Protein AF-A0A4Z1HB10-F1 (afdb_monomer)

Radius of gyration: 15.89 Å; Cα contacts (8 Å, |Δi|>4): 192; chains: 1; bounding box: 37×33×39 Å

Solvent-accessible surface area (backbone atoms only — not comparable to full-atom values): 7692 Å² total; per-residue (Å²): 119,58,51,80,66,83,41,91,37,76,48,68,34,74,45,59,68,59,40,60,61,42,60,79,74,46,70,63,49,73,45,74,38,52,75,85,74,57,85,75,60,69,53,70,31,80,55,47,80,48,62,66,76,54,34,79,37,51,70,69,56,45,53,52,38,53,53,56,54,57,50,18,30,32,94,90,49,51,76,44,78,44,75,68,59,23,70,81,72,62,85,55,78,82,61,34,47,98,83,55,26,36,34,59,68,42,70,40,82,52,98,87,39,77,39,54,27,36,30,34,23,69,63,24,63,71,68,70,122

Organism: NCBI:txid278944

pLDDT: mean 92.94, std 3.99, range [73.25, 97.81]

InterPro domains:
  IPR029063 S-adenosyl-L-methionine-dependent methyltransferase superfamily [G3DSA:3.40.50.150] (1-108)
  IPR029063 S-adenosyl-L-methionine-dependent methyltransferase superfamily [SSF53335] (4-111)
  IPR041698 Methyltransferase domain 25 [PF13649] (6-76)

Foldseek 3Di:
DQQVVVDADEDEECDPVVQVVDVVPGDHHYDYDDLLPDDADFQQDLEEEAACRCFQPDPVSVLVSQVRVVRNHHPPHYYHHHADACVVFDPDCVQADPVQFKHFQDFGQDVNGTDTTIHTHPVNVVPSD

Structure (mmCIF, N/CA/C/O backbone):
data_AF-A0A4Z1HB10-F1
#
_entry.id   AF-A0A4Z1HB10-F1
#
loop_
_atom_site.group_PDB
_atom_site.id
_atom_site.type_symbol
_atom_site.label_atom_id
_atom_site.label_alt_id
_atom_site.label_comp_id
_atom_site.label_asym_id
_atom_site.label_entity_id
_atom_site.label_seq_id
_atom_site.pdbx_PDB_ins_code
_atom_site.Cartn_x
_atom_site.Cartn_y
_atom_site.Cartn_z
_atom_site.occupancy
_atom_site.B_iso_or_equiv
_atom_site.auth_seq_id
_atom_site.auth_comp_id
_atom_site.auth_asym_id
_atom_site.auth_atom_id
_atom_site.pdbx_PDB_model_num
ATOM 1 N N . MET A 1 1 ? -16.994 6.328 -0.873 1.00 73.25 1 MET A N 1
ATOM 2 C CA . MET A 1 1 ? -17.956 5.207 -0.906 1.00 73.25 1 MET A CA 1
ATOM 3 C C . MET A 1 1 ? -17.766 4.183 0.224 1.00 73.25 1 MET A C 1
ATOM 5 O O . MET A 1 1 ? -18.684 3.405 0.399 1.00 73.25 1 MET A O 1
ATOM 9 N N . LEU A 1 2 ? -16.688 4.201 1.036 1.00 89.00 2 LEU A N 1
ATOM 10 C CA . LEU A 1 2 ? -16.606 3.370 2.262 1.00 89.00 2 LEU A CA 1
ATOM 11 C C . LEU A 1 2 ? -17.292 4.028 3.472 1.00 89.00 2 LEU A C 1
ATOM 13 O O . LEU A 1 2 ? -18.195 3.445 4.049 1.00 89.00 2 LEU A O 1
ATOM 17 N N . SER A 1 3 ? -16.963 5.286 3.777 1.00 89.19 3 SER A N 1
ATOM 18 C CA . SER A 1 3 ? -17.584 6.041 4.885 1.00 89.19 3 SER A CA 1
ATOM 19 C C . SER A 1 3 ? -19.098 6.256 4.733 1.00 89.19 3 SER A C 1
ATOM 21 O O . SER A 1 3 ? -19.782 6.571 5.689 1.00 89.19 3 SER A O 1
ATOM 23 N N . GLN A 1 4 ? -19.623 6.138 3.510 1.00 90.81 4 GLN A N 1
ATOM 24 C CA . GLN A 1 4 ? -21.057 6.260 3.207 1.00 90.81 4 GLN A CA 1
ATOM 25 C C . GLN A 1 4 ? -21.803 4.926 3.343 1.00 90.81 4 GLN A C 1
ATOM 27 O O . GLN A 1 4 ? -23.015 4.894 3.167 1.00 90.81 4 GLN A O 1
ATOM 32 N N . ALA A 1 5 ? -21.075 3.835 3.576 1.00 90.75 5 ALA A N 1
ATOM 33 C CA . ALA A 1 5 ? -21.611 2.495 3.770 1.00 90.75 5 ALA A CA 1
ATOM 34 C C . ALA A 1 5 ? -21.612 2.105 5.261 1.00 90.75 5 ALA A C 1
ATOM 36 O O . ALA A 1 5 ? -21.507 0.924 5.574 1.00 90.75 5 ALA A O 1
ATOM 37 N N . ASP A 1 6 ? -21.675 3.097 6.157 1.00 88.00 6 ASP A N 1
ATOM 38 C CA . ASP A 1 6 ? -21.659 2.930 7.617 1.00 88.00 6 ASP A CA 1
ATOM 39 C C . ASP A 1 6 ? -20.426 2.172 8.152 1.00 88.00 6 ASP A C 1
ATOM 41 O O . ASP A 1 6 ? -20.493 1.469 9.159 1.00 88.00 6 ASP A O 1
ATOM 45 N N . LEU A 1 7 ? -19.283 2.311 7.468 1.00 91.12 7 LEU A N 1
ATOM 46 C CA . LEU A 1 7 ? -18.000 1.755 7.899 1.00 91.12 7 LEU A CA 1
ATOM 47 C C . LEU A 1 7 ? -17.149 2.817 8.597 1.00 91.12 7 LEU A C 1
ATOM 49 O O . LEU A 1 7 ? -16.964 3.918 8.070 1.00 91.12 7 LEU A O 1
ATOM 53 N N . ASP A 1 8 ? -16.536 2.436 9.717 1.00 93.88 8 ASP A N 1
ATOM 54 C CA . ASP A 1 8 ? -15.511 3.238 10.378 1.00 93.88 8 ASP A CA 1
ATOM 55 C C . ASP A 1 8 ? -14.226 3.245 9.540 1.00 93.88 8 ASP A C 1
ATOM 57 O O . ASP A 1 8 ? -13.505 2.250 9.435 1.00 93.88 8 ASP A O 1
ATOM 61 N N . VAL A 1 9 ? -13.932 4.388 8.918 1.00 95.12 9 VAL A N 1
ATOM 62 C CA . VAL A 1 9 ? -12.759 4.541 8.051 1.00 95.12 9 VAL A CA 1
ATOM 63 C C . VAL A 1 9 ? -11.570 5.051 8.854 1.00 95.12 9 VAL A C 1
ATOM 65 O O . VAL A 1 9 ? -11.615 6.133 9.438 1.00 95.12 9 VAL A O 1
ATOM 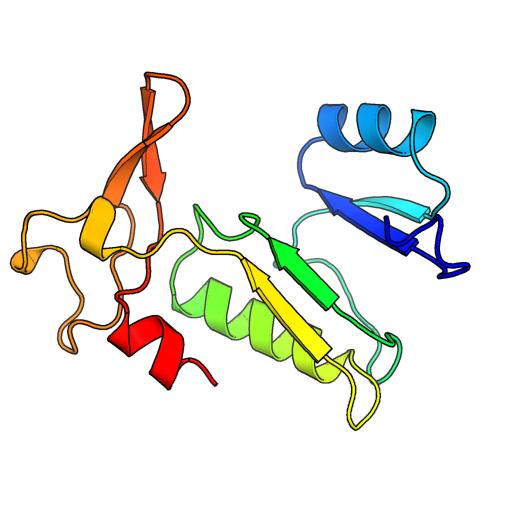68 N N . VAL A 1 10 ? -10.467 4.305 8.804 1.00 95.69 10 VAL A N 1
ATOM 69 C CA . VAL A 1 10 ? -9.135 4.777 9.195 1.00 95.69 10 VAL A CA 1
ATOM 70 C C . VAL A 1 10 ? -8.315 4.967 7.926 1.00 95.69 10 VAL A C 1
ATOM 72 O O . VAL A 1 10 ? -8.216 4.061 7.103 1.00 95.69 10 VAL A O 1
ATOM 75 N N . SER A 1 11 ? -7.742 6.153 7.750 1.00 95.25 11 SER A N 1
ATOM 76 C CA . SER A 1 11 ? -6.949 6.508 6.576 1.00 95.25 11 SER A CA 1
ATOM 77 C C . SER A 1 11 ? -5.685 7.238 6.995 1.00 95.25 11 SER A C 1
ATOM 79 O O . SER A 1 11 ? -5.698 8.068 7.902 1.00 95.25 11 SER A O 1
ATOM 81 N N . PHE A 1 12 ? -4.597 6.983 6.282 1.00 96.38 12 PHE A N 1
ATOM 82 C CA . PHE A 1 12 ? -3.359 7.725 6.445 1.00 96.38 12 PHE A CA 1
ATOM 83 C C . PHE A 1 12 ? -2.640 7.880 5.108 1.00 96.38 12 PHE A C 1
ATOM 85 O O . PHE A 1 12 ? -2.866 7.109 4.177 1.00 96.38 12 PHE A O 1
ATOM 92 N N . ASP A 1 13 ? -1.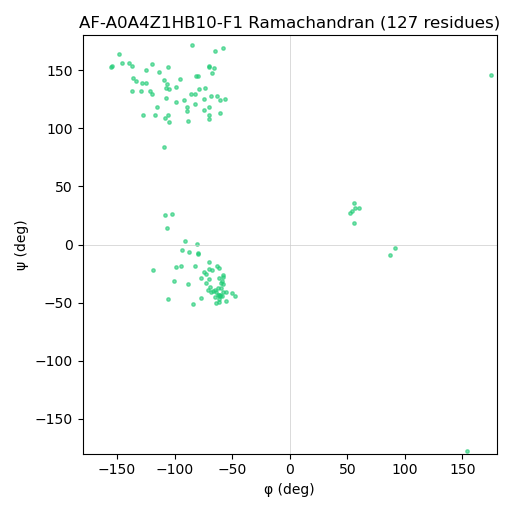798 8.901 5.016 1.00 96.38 13 ASP A N 1
ATOM 93 C CA . ASP A 1 13 ? -0.938 9.181 3.865 1.00 96.38 13 ASP A CA 1
ATOM 94 C C . ASP A 1 13 ? 0.278 9.980 4.349 1.00 96.38 13 ASP A C 1
ATOM 96 O O . ASP A 1 13 ? 0.190 10.716 5.336 1.00 96.38 13 ASP A O 1
ATOM 100 N N . ILE A 1 14 ? 1.407 9.887 3.651 1.00 95.56 14 ILE A N 1
ATOM 101 C CA . ILE A 1 14 ? 2.600 10.692 3.951 1.00 95.56 14 ILE A CA 1
ATOM 102 C C . ILE A 1 14 ? 2.378 12.190 3.669 1.00 95.56 14 ILE A C 1
ATOM 104 O O . ILE A 1 14 ? 3.064 13.054 4.217 1.00 95.56 14 ILE A O 1
ATOM 108 N N . SER A 1 15 ? 1.405 12.527 2.822 1.00 95.38 15 SER A N 1
ATOM 109 C CA . SER A 1 15 ? 1.076 13.888 2.422 1.00 95.38 15 SER A CA 1
ATOM 110 C C . SER A 1 15 ? 0.076 14.533 3.376 1.00 95.38 15 SER A C 1
ATOM 112 O O . SER A 1 15 ? -1.138 14.319 3.301 1.00 95.38 15 SER A O 1
ATOM 114 N N . LEU A 1 16 ? 0.577 15.456 4.204 1.00 96.38 16 LEU A N 1
ATOM 115 C CA . LEU A 1 16 ? -0.254 16.311 5.059 1.00 96.38 16 LEU A CA 1
ATOM 116 C C . LEU A 1 16 ? -1.382 16.996 4.277 1.00 96.38 16 LEU A C 1
ATOM 118 O O . LEU A 1 16 ? -2.521 17.051 4.739 1.00 96.38 16 LEU A O 1
ATOM 122 N N . LYS A 1 17 ? -1.081 17.493 3.073 1.00 97.19 17 LYS A N 1
ATOM 123 C CA . LYS A 1 17 ? -2.072 18.169 2.232 1.00 97.19 17 LYS A CA 1
ATOM 124 C C . LYS A 1 17 ? -3.194 17.218 1.816 1.00 97.19 17 LYS A C 1
ATOM 126 O O . LYS A 1 17 ? -4.352 17.627 1.822 1.00 97.19 17 LYS A O 1
ATOM 131 N N . MET A 1 18 ? -2.876 15.969 1.471 1.00 95.88 18 MET A N 1
ATOM 132 C CA . MET A 1 18 ? -3.895 14.977 1.109 1.00 95.88 18 MET A CA 1
ATOM 133 C C . MET A 1 18 ? -4.772 14.614 2.306 1.00 95.88 18 MET A C 1
ATOM 135 O O . MET A 1 18 ? -5.990 14.559 2.157 1.00 95.88 18 MET A O 1
ATOM 139 N N . MET A 1 19 ? -4.191 14.472 3.498 1.00 96.38 19 MET A N 1
ATOM 140 C CA . MET A 1 19 ? -4.956 14.191 4.718 1.00 96.38 19 MET A CA 1
ATOM 141 C C . MET A 1 19 ? -5.890 15.334 5.108 1.00 96.38 19 MET A C 1
ATOM 143 O O . MET A 1 19 ? -7.073 15.098 5.346 1.00 96.38 19 MET A O 1
ATOM 147 N N . GLN A 1 20 ? -5.416 16.582 5.063 1.00 96.62 20 GLN A N 1
ATOM 148 C CA . GLN A 1 20 ? -6.268 17.757 5.289 1.00 96.62 20 GLN A CA 1
ATOM 149 C C . GLN A 1 20 ? -7.437 17.814 4.295 1.00 96.62 20 GLN A C 1
ATOM 151 O O . GLN A 1 20 ? -8.570 18.122 4.658 1.00 96.62 20 GLN A O 1
ATOM 156 N N . LEU A 1 21 ? -7.171 17.488 3.029 1.00 96.94 21 LEU A N 1
ATOM 157 C CA . LEU A 1 21 ? -8.178 17.444 1.973 1.00 96.94 21 LEU A CA 1
ATOM 158 C C . LEU A 1 21 ? -9.171 16.282 2.115 1.00 96.94 21 LEU A C 1
ATOM 160 O O . LEU A 1 21 ? -10.303 16.413 1.644 1.00 96.94 21 LEU A O 1
ATOM 164 N N . ALA A 1 22 ? -8.762 15.156 2.696 1.00 95.25 22 ALA A N 1
ATOM 165 C CA . ALA A 1 22 ? -9.625 14.005 2.940 1.00 95.25 22 ALA A CA 1
ATOM 166 C C . ALA A 1 22 ? -10.545 14.250 4.144 1.00 95.25 22 ALA A C 1
ATOM 168 O O . ALA A 1 22 ? -11.756 14.073 4.030 1.00 95.25 22 ALA A O 1
ATOM 169 N N . GLN A 1 23 ? -9.988 14.767 5.242 1.00 95.38 23 GLN A N 1
ATOM 170 C CA . GLN A 1 23 ? -10.702 15.001 6.498 1.00 95.38 23 GLN A CA 1
ATOM 171 C C . GLN A 1 23 ? -11.895 15.958 6.349 1.00 95.38 23 GLN A C 1
ATOM 173 O O . GLN A 1 23 ? -12.908 15.793 7.018 1.00 95.38 23 GLN A O 1
ATOM 178 N N . ILE A 1 24 ? -11.813 16.949 5.453 1.00 96.44 24 ILE A N 1
ATOM 179 C CA . ILE A 1 24 ? -12.934 17.875 5.203 1.00 96.44 24 ILE A CA 1
ATOM 180 C C . ILE A 1 24 ? -14.029 17.291 4.289 1.00 96.44 24 ILE A C 1
ATOM 182 O O . ILE A 1 24 ? -15.044 17.949 4.074 1.00 96.44 24 ILE A O 1
ATOM 186 N N . ARG A 1 25 ? -13.817 16.112 3.684 1.00 94.19 25 ARG A N 1
ATOM 187 C CA . ARG A 1 25 ? -14.722 15.518 2.675 1.00 94.19 25 ARG A CA 1
ATOM 188 C C . ARG A 1 25 ? -15.321 14.180 3.083 1.00 94.19 25 ARG A C 1
ATOM 190 O O . ARG A 1 25 ? -16.308 13.763 2.480 1.00 94.19 25 ARG A O 1
ATOM 197 N N . VAL A 1 26 ? -14.687 13.481 4.014 1.00 93.75 26 VAL A N 1
ATOM 198 C CA . VAL A 1 26 ? -14.981 12.088 4.344 1.00 93.75 26 VAL A CA 1
ATOM 199 C C . VAL A 1 26 ? -14.977 11.952 5.860 1.00 93.75 26 VAL A C 1
ATOM 201 O O . VAL A 1 26 ? -14.053 12.422 6.517 1.00 93.75 26 VAL A O 1
ATOM 204 N N . GLU A 1 27 ? -16.004 11.311 6.410 1.00 93.12 27 GLU A N 1
ATOM 205 C CA . GLU A 1 27 ? -16.041 10.951 7.828 1.00 93.12 27 GLU A CA 1
ATOM 206 C C . GLU A 1 27 ? -15.088 9.781 8.100 1.00 93.12 27 GLU A C 1
ATOM 208 O O . GLU A 1 27 ? -15.033 8.821 7.328 1.00 93.12 27 GLU A O 1
ATOM 213 N N . GLY A 1 28 ? -14.308 9.884 9.177 1.00 94.19 28 GLY A N 1
ATOM 214 C CA . GLY A 1 28 ? -13.311 8.886 9.553 1.00 94.19 28 GLY A CA 1
ATOM 215 C C . GLY A 1 28 ? -12.165 9.464 10.382 1.00 94.19 28 GLY A C 1
ATOM 216 O O . GLY A 1 28 ? -12.136 10.651 10.716 1.00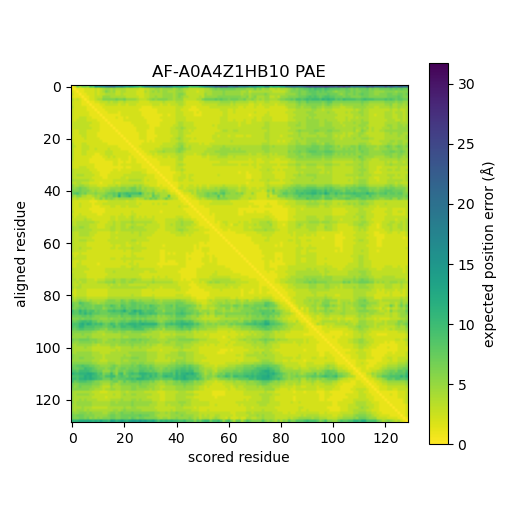 94.19 28 GLY A O 1
ATOM 217 N N . SER A 1 29 ? -11.202 8.604 10.700 1.00 95.50 29 SER A N 1
ATOM 218 C CA . SER A 1 29 ? -9.958 8.956 11.382 1.00 95.50 29 SER A CA 1
ATOM 219 C C . SER A 1 29 ? -8.826 9.102 10.370 1.00 95.50 29 SER A C 1
ATOM 221 O O . SER A 1 29 ? -8.528 8.162 9.635 1.00 95.50 29 SER A O 1
ATOM 223 N N . PHE A 1 30 ? -8.187 10.273 10.350 1.00 96.75 30 PHE A N 1
ATOM 224 C CA . PHE A 1 30 ? -7.139 10.620 9.389 1.00 96.75 30 PHE A CA 1
ATOM 225 C C . PHE A 1 30 ? -5.842 10.975 10.109 1.00 96.75 30 PHE A C 1
ATOM 227 O O . PHE A 1 30 ? -5.853 11.786 11.038 1.00 96.75 30 PHE A O 1
ATOM 234 N N . SER A 1 31 ? -4.721 10.412 9.666 1.00 96.94 31 SER A N 1
ATOM 235 C CA . SER A 1 31 ? -3.397 10.741 10.199 1.00 96.94 31 SER A CA 1
ATOM 236 C C . SER A 1 31 ? -2.343 10.834 9.100 1.00 96.94 31 SER A C 1
ATOM 238 O O . SER A 1 31 ? -2.485 10.273 8.019 1.00 96.94 31 SER A O 1
ATOM 240 N N . VAL A 1 32 ? -1.267 11.573 9.367 1.00 97.81 32 VAL A N 1
ATOM 241 C CA . VAL A 1 32 ? -0.093 11.571 8.490 1.00 97.81 32 VAL A CA 1
ATOM 242 C C . VAL A 1 32 ? 0.835 10.462 8.957 1.00 97.81 32 VAL A C 1
ATOM 244 O O . VAL A 1 32 ? 1.286 10.500 10.102 1.00 97.81 32 VAL A O 1
ATOM 247 N N . ALA A 1 33 ? 1.099 9.481 8.099 1.00 96.75 33 ALA A N 1
ATOM 248 C CA . ALA A 1 33 ? 1.971 8.360 8.432 1.00 96.75 33 ALA A CA 1
ATOM 249 C C . ALA A 1 33 ? 2.588 7.719 7.187 1.00 96.75 33 ALA A C 1
ATOM 251 O O . ALA A 1 33 ? 2.000 7.737 6.106 1.00 96.75 33 ALA A O 1
ATOM 252 N N . ASP A 1 34 ? 3.761 7.118 7.376 1.00 94.69 34 ASP A N 1
ATOM 253 C CA . ASP A 1 34 ? 4.379 6.227 6.399 1.00 94.69 34 ASP A CA 1
ATOM 254 C C . ASP A 1 34 ? 3.777 4.825 6.535 1.00 94.69 34 ASP A C 1
ATOM 256 O O . ASP A 1 34 ? 3.719 4.261 7.627 1.00 94.69 34 ASP A O 1
ATOM 260 N N . MET A 1 35 ? 3.336 4.252 5.419 1.00 94.81 35 MET A N 1
ATOM 261 C CA . MET A 1 35 ? 2.767 2.910 5.370 1.00 94.81 35 MET A CA 1
ATOM 262 C C . MET A 1 35 ? 3.761 1.824 5.803 1.00 94.81 35 MET A C 1
ATOM 264 O O . MET A 1 35 ? 3.338 0.794 6.319 1.00 94.81 35 MET A O 1
ATOM 268 N N . ALA A 1 36 ? 5.068 2.016 5.626 1.00 93.62 36 ALA A N 1
ATOM 269 C CA . ALA A 1 36 ? 6.080 1.079 6.107 1.00 93.62 36 ALA A CA 1
ATOM 270 C C . ALA A 1 36 ? 6.151 1.068 7.644 1.00 93.62 36 ALA A C 1
ATOM 272 O O . ALA A 1 36 ? 6.164 -0.007 8.247 1.00 93.62 36 ALA A O 1
ATOM 273 N N . GLU A 1 37 ? 6.053 2.242 8.269 1.00 94.12 37 GLU A N 1
ATOM 274 C CA . GLU A 1 37 ? 6.248 2.445 9.713 1.00 94.12 37 GLU A CA 1
ATOM 275 C C . GLU A 1 37 ? 4.947 2.412 10.529 1.00 94.12 37 GLU A C 1
ATOM 277 O O . GLU A 1 37 ? 4.981 2.228 11.741 1.00 94.12 37 GLU A O 1
ATOM 282 N N . TYR A 1 38 ? 3.784 2.583 9.893 1.00 94.56 38 TYR A N 1
ATOM 283 C CA . TYR A 1 38 ? 2.502 2.617 10.597 1.00 94.56 38 TYR A CA 1
ATOM 284 C C . TYR A 1 38 ? 2.236 1.298 11.332 1.00 94.56 38 TYR A C 1
ATOM 286 O O . TYR A 1 38 ? 2.239 0.218 10.723 1.00 94.56 38 TYR A O 1
ATOM 294 N N . GLU A 1 39 ? 1.989 1.398 12.634 1.00 93.19 39 GLU A N 1
ATOM 295 C CA . GLU A 1 39 ? 1.693 0.259 13.493 1.00 93.19 39 GLU A CA 1
ATOM 296 C C . GLU A 1 39 ? 0.239 -0.184 13.319 1.00 93.19 39 GLU A C 1
ATOM 298 O O . GLU A 1 39 ? -0.690 0.625 13.308 1.00 93.19 39 GLU A O 1
ATOM 303 N N . VAL A 1 40 ? 0.044 -1.494 13.187 1.00 92.56 40 VAL A N 1
ATOM 304 C CA . VAL A 1 40 ? -1.277 -2.116 13.094 1.00 92.56 40 VAL A CA 1
ATOM 305 C C . VAL A 1 40 ? -1.422 -3.178 14.169 1.00 92.56 40 VAL A C 1
ATOM 307 O O . VAL A 1 40 ? -0.496 -3.944 14.432 1.00 92.56 40 VAL A O 1
ATOM 310 N N . GLU A 1 41 ? -2.600 -3.220 14.775 1.00 90.44 41 GLU A N 1
ATOM 311 C CA . GLU A 1 41 ? -3.017 -4.327 15.630 1.00 90.44 41 GLU A CA 1
ATOM 312 C C . GLU A 1 41 ? -3.530 -5.474 14.742 1.00 90.44 41 GLU A C 1
ATOM 314 O O . GLU A 1 41 ? -4.125 -5.228 13.688 1.00 90.44 41 GLU A O 1
ATOM 319 N N . GLU A 1 42 ? -3.285 -6.720 15.150 1.00 89.62 42 GLU A N 1
ATOM 320 C CA . GLU A 1 42 ? -3.782 -7.908 14.443 1.00 89.62 42 GLU A CA 1
ATOM 321 C C . GLU A 1 42 ? -5.316 -8.011 14.542 1.00 89.62 42 GLU A C 1
ATOM 323 O O . GLU A 1 42 ? -5.907 -7.587 15.534 1.00 89.62 42 GLU A O 1
ATOM 328 N N . GLU A 1 43 ? -5.959 -8.558 13.503 1.00 91.00 43 GLU A N 1
ATOM 329 C CA . GLU A 1 43 ? -7.414 -8.820 13.450 1.00 91.00 43 GLU A CA 1
ATOM 330 C C . GLU A 1 43 ? -8.332 -7.606 13.733 1.00 91.00 43 GLU A C 1
ATOM 332 O O . GLU A 1 43 ? -9.464 -7.739 14.208 1.00 91.00 43 GLU A O 1
ATOM 337 N N . LYS A 1 44 ? -7.870 -6.394 13.417 1.00 93.31 44 LYS A N 1
ATOM 338 C CA . LYS A 1 44 ? -8.589 -5.141 13.687 1.00 93.31 44 LYS A CA 1
ATOM 339 C C . LYS A 1 44 ? -9.552 -4.719 12.581 1.00 93.31 44 LYS A C 1
ATOM 341 O O . LYS A 1 44 ? -10.576 -4.103 12.869 1.00 93.31 44 LYS A O 1
ATOM 346 N N . PHE A 1 45 ? -9.221 -4.990 11.322 1.00 96.50 45 PHE A N 1
ATOM 347 C CA . PHE A 1 45 ? -9.913 -4.402 10.176 1.00 96.50 45 PHE A CA 1
ATOM 348 C C . PHE A 1 45 ? -10.814 -5.406 9.451 1.00 96.50 45 PHE A C 1
ATOM 350 O O . PHE A 1 45 ? -10.407 -6.530 9.169 1.00 96.50 45 PHE A O 1
ATOM 357 N N . ALA A 1 46 ? -12.007 -4.945 9.065 1.00 95.50 46 ALA A N 1
ATOM 358 C CA . ALA A 1 46 ? -12.915 -5.654 8.156 1.00 95.50 46 ALA A CA 1
ATOM 359 C C . ALA A 1 46 ? -12.531 -5.491 6.668 1.00 95.50 46 ALA A C 1
ATOM 361 O O . ALA A 1 46 ? -13.207 -5.960 5.762 1.00 95.50 46 ALA A O 1
ATOM 362 N N . GLY A 1 47 ? -11.455 -4.760 6.381 1.00 96.19 47 GLY A N 1
ATOM 363 C CA . GLY A 1 47 ? -10.961 -4.571 5.027 1.00 96.19 47 GLY A CA 1
ATOM 364 C C . GLY A 1 47 ? -9.795 -3.597 4.979 1.00 96.19 47 GLY A C 1
ATOM 365 O O . GLY A 1 47 ? -9.754 -2.630 5.740 1.00 96.19 47 GLY A O 1
ATOM 366 N N . VAL A 1 48 ? -8.851 -3.830 4.067 1.00 96.81 48 VAL A N 1
ATOM 367 C CA . VAL A 1 48 ? -7.717 -2.927 3.833 1.00 96.81 48 VAL A CA 1
ATOM 368 C C . VAL A 1 48 ? -7.600 -2.606 2.350 1.00 96.81 48 VAL A C 1
ATOM 370 O O . VAL A 1 48 ? -7.602 -3.493 1.502 1.00 96.81 48 VAL A O 1
ATOM 373 N N . PHE A 1 49 ? -7.453 -1.319 2.038 1.00 96.25 49 PHE A N 1
ATOM 374 C CA . PHE A 1 49 ? -7.312 -0.814 0.677 1.00 96.25 49 PHE A CA 1
ATOM 375 C C . PHE A 1 49 ? -5.947 -0.140 0.513 1.00 96.25 49 PHE A C 1
ATOM 377 O O . PHE A 1 49 ? -5.707 0.934 1.056 1.00 96.25 49 PHE A O 1
ATOM 384 N N . MET A 1 50 ? -5.067 -0.756 -0.273 1.00 95.50 50 MET A N 1
ATOM 385 C CA . MET A 1 50 ? -3.753 -0.234 -0.659 1.00 95.50 50 MET A CA 1
ATOM 386 C C . MET A 1 50 ? -3.797 0.140 -2.143 1.00 95.50 50 MET A C 1
ATOM 388 O O . MET A 1 50 ? -3.475 -0.665 -3.017 1.00 95.50 50 MET A O 1
ATOM 392 N N . ILE A 1 51 ? -4.278 1.346 -2.453 1.00 94.19 51 ILE A N 1
ATOM 393 C CA . ILE A 1 51 ? -4.531 1.782 -3.835 1.00 94.19 51 ILE A CA 1
ATOM 394 C C . ILE A 1 51 ? -3.488 2.817 -4.246 1.00 94.19 51 ILE A C 1
ATOM 396 O O . ILE A 1 51 ? -3.535 3.950 -3.779 1.00 94.19 51 ILE A O 1
ATOM 400 N N . PHE A 1 52 ? -2.563 2.437 -5.131 1.00 91.12 52 PHE A N 1
ATOM 401 C CA . PHE A 1 52 ? -1.477 3.304 -5.614 1.00 91.12 52 PHE A CA 1
ATOM 402 C C . PHE A 1 52 ? -0.582 3.917 -4.513 1.00 91.12 52 PHE A C 1
ATOM 404 O O . PHE A 1 52 ? 0.146 4.871 -4.776 1.00 91.12 52 PHE A O 1
ATOM 411 N N . THR A 1 53 ? -0.588 3.369 -3.296 1.00 92.00 53 THR A N 1
ATOM 412 C CA . THR A 1 53 ? 0.206 3.875 -2.159 1.00 92.00 53 THR A CA 1
ATOM 413 C C . THR A 1 53 ? 1.653 3.387 -2.175 1.00 92.00 53 THR A C 1
ATOM 415 O O . THR A 1 53 ? 2.524 3.968 -1.540 1.00 92.00 53 THR A O 1
ATOM 418 N N . HIS A 1 54 ? 1.927 2.325 -2.924 1.00 92.25 54 HIS A N 1
ATOM 419 C CA . HIS A 1 54 ? 3.203 1.613 -2.956 1.00 92.25 54 HIS A CA 1
ATOM 420 C C . HIS A 1 54 ? 4.015 1.862 -4.227 1.00 92.25 54 HIS A C 1
ATOM 422 O O . HIS A 1 54 ? 4.957 1.128 -4.515 1.00 92.25 54 HIS A O 1
ATOM 428 N N . LEU A 1 55 ? 3.642 2.881 -5.007 1.00 91.25 55 LEU A N 1
ATOM 429 C CA . LEU A 1 55 ? 4.242 3.147 -6.314 1.00 91.25 55 LEU A CA 1
ATOM 430 C C . LEU A 1 55 ? 5.755 3.351 -6.243 1.00 91.25 55 LEU A C 1
ATOM 432 O O . LEU A 1 55 ? 6.428 2.943 -7.167 1.00 91.25 55 LEU A O 1
ATOM 436 N N . GLN A 1 56 ? 6.306 3.943 -5.186 1.00 92.25 56 GLN A N 1
ATOM 437 C CA . GLN A 1 56 ? 7.743 4.256 -5.100 1.00 92.25 56 GLN A CA 1
ATOM 438 C C . GLN A 1 56 ? 8.491 3.360 -4.099 1.00 92.25 56 GLN A C 1
ATOM 440 O O . GLN A 1 56 ? 9.496 3.766 -3.521 1.00 92.25 56 GLN A O 1
ATOM 445 N N . MET A 1 57 ? 7.973 2.158 -3.846 1.00 94.88 57 MET A N 1
ATOM 446 C CA . MET A 1 57 ? 8.556 1.188 -2.917 1.00 94.88 57 MET A CA 1
ATOM 447 C C . MET A 1 57 ? 9.235 0.047 -3.677 1.00 94.88 57 MET A C 1
ATOM 449 O O . MET A 1 57 ? 8.807 -0.308 -4.769 1.00 94.88 57 MET A O 1
ATOM 453 N N . SER A 1 58 ? 10.241 -0.590 -3.078 1.00 95.50 58 SER A N 1
ATOM 454 C CA . SER A 1 58 ? 10.768 -1.857 -3.600 1.00 95.50 58 SER A CA 1
ATOM 455 C C . SER A 1 58 ? 9.761 -2.992 -3.406 1.00 95.50 58 SER A C 1
ATOM 457 O O . SER A 1 58 ? 8.985 -2.978 -2.451 1.00 95.50 58 SER A O 1
ATOM 459 N N . TYR A 1 59 ? 9.816 -4.026 -4.243 1.00 95.19 59 TYR A N 1
ATOM 460 C CA . TYR A 1 59 ? 9.050 -5.264 -4.123 1.00 95.19 59 TYR A CA 1
ATOM 461 C C . TYR A 1 59 ? 9.117 -5.836 -2.707 1.00 95.19 59 TYR A C 1
ATOM 463 O O . TYR A 1 59 ? 8.091 -6.203 -2.142 1.00 95.19 59 TYR A O 1
ATOM 471 N N . ALA A 1 60 ? 10.307 -5.859 -2.099 1.00 95.56 60 ALA A N 1
ATOM 472 C CA . ALA A 1 60 ? 10.481 -6.340 -0.731 1.00 95.56 60 ALA A CA 1
ATOM 473 C C . ALA A 1 60 ? 9.663 -5.515 0.277 1.00 95.56 60 ALA A C 1
ATOM 475 O O . ALA A 1 60 ? 9.004 -6.081 1.150 1.00 95.56 60 ALA A O 1
ATOM 476 N N . ALA A 1 61 ? 9.665 -4.188 0.136 1.00 96.06 61 ALA A N 1
ATOM 477 C CA . ALA A 1 61 ? 8.892 -3.299 0.992 1.00 96.06 61 ALA A CA 1
ATOM 478 C C . ALA A 1 61 ? 7.380 -3.408 0.719 1.00 96.06 61 ALA A C 1
ATOM 480 O O . ALA A 1 61 ? 6.599 -3.431 1.669 1.00 96.06 61 ALA A O 1
ATOM 481 N N . VAL A 1 62 ? 6.957 -3.544 -0.546 1.00 95.50 62 VAL A N 1
ATOM 482 C CA . VAL A 1 62 ? 5.549 -3.790 -0.906 1.00 95.50 62 VAL A CA 1
ATOM 483 C C . VAL A 1 62 ? 5.066 -5.103 -0.303 1.00 95.50 62 VAL A C 1
ATOM 485 O O . VAL A 1 62 ? 4.035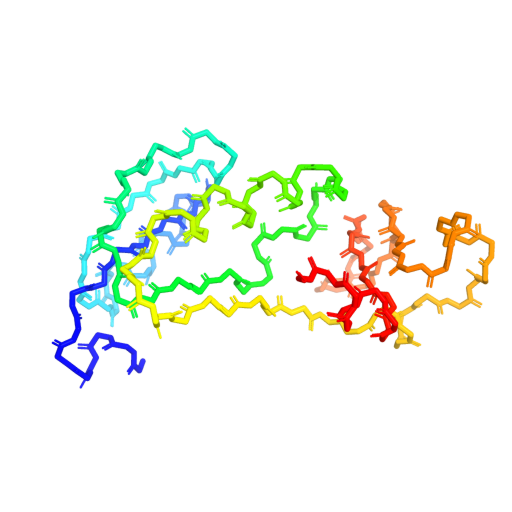 -5.126 0.361 1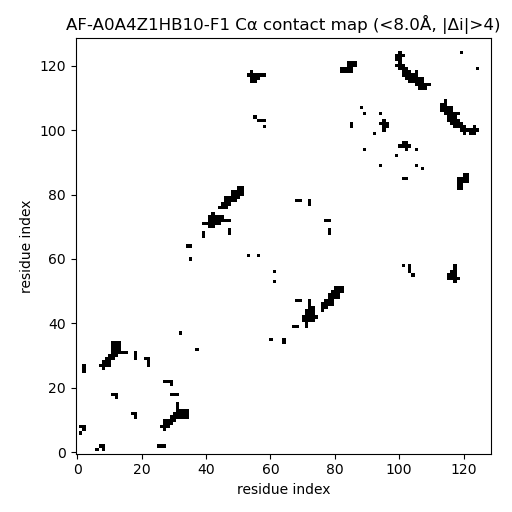.00 95.50 62 VAL A O 1
ATOM 488 N N . HIS A 1 63 ? 5.820 -6.185 -0.481 1.00 95.12 63 HIS A N 1
ATOM 489 C CA . HIS A 1 63 ? 5.484 -7.502 0.048 1.00 95.12 63 HIS A CA 1
ATOM 490 C C . HIS A 1 63 ? 5.399 -7.487 1.581 1.00 95.12 63 HIS A C 1
ATOM 492 O O . HIS A 1 63 ? 4.443 -8.003 2.158 1.00 95.12 63 HIS A O 1
ATOM 498 N N . ALA A 1 64 ? 6.358 -6.844 2.258 1.00 96.25 64 ALA A N 1
ATOM 499 C CA . ALA A 1 64 ? 6.324 -6.683 3.710 1.00 96.25 64 ALA A CA 1
ATOM 500 C C . ALA A 1 64 ? 5.107 -5.867 4.178 1.00 96.25 64 ALA A C 1
ATOM 502 O O . ALA A 1 64 ? 4.444 -6.259 5.139 1.00 96.25 64 ALA A O 1
ATOM 503 N N . ALA A 1 65 ? 4.782 -4.767 3.490 1.00 96.19 65 ALA A N 1
ATOM 504 C CA . ALA A 1 65 ? 3.616 -3.949 3.804 1.00 96.19 65 ALA A CA 1
ATOM 505 C C . ALA A 1 65 ? 2.314 -4.734 3.602 1.00 96.19 65 ALA A C 1
ATOM 507 O O . ALA A 1 65 ? 1.502 -4.801 4.520 1.00 96.19 65 ALA A O 1
ATOM 508 N N . VAL A 1 66 ? 2.131 -5.388 2.452 1.00 95.56 66 VAL A N 1
ATOM 509 C CA . VAL A 1 66 ? 0.926 -6.185 2.176 1.00 95.56 66 VAL A CA 1
ATOM 510 C C . VAL A 1 66 ? 0.752 -7.286 3.219 1.00 95.56 66 VAL A C 1
ATOM 512 O O . VAL A 1 66 ? -0.336 -7.419 3.769 1.00 95.56 66 VAL A O 1
ATOM 515 N N . TYR A 1 67 ? 1.817 -8.008 3.577 1.00 95.19 67 TYR A N 1
ATOM 516 C CA . TYR A 1 67 ? 1.751 -9.012 4.641 1.00 95.19 67 TYR A CA 1
ATOM 517 C C . TYR A 1 67 ? 1.385 -8.400 6.001 1.00 95.19 67 TYR A C 1
ATOM 519 O O . TYR A 1 67 ? 0.535 -8.932 6.717 1.00 95.19 67 TYR A O 1
ATOM 527 N N . LYS A 1 68 ? 1.985 -7.255 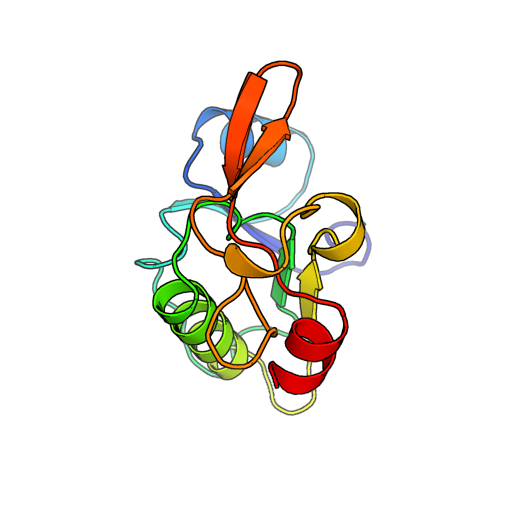6.355 1.00 96.06 68 LYS A N 1
ATOM 528 C CA . LYS A 1 68 ? 1.671 -6.525 7.590 1.00 96.06 68 LYS A CA 1
ATOM 529 C C . LYS A 1 68 ? 0.179 -6.200 7.681 1.00 96.06 68 LYS A C 1
ATOM 531 O O . LYS A 1 68 ? -0.433 -6.489 8.705 1.00 96.06 68 LYS A O 1
ATOM 536 N N . TYR A 1 69 ? -0.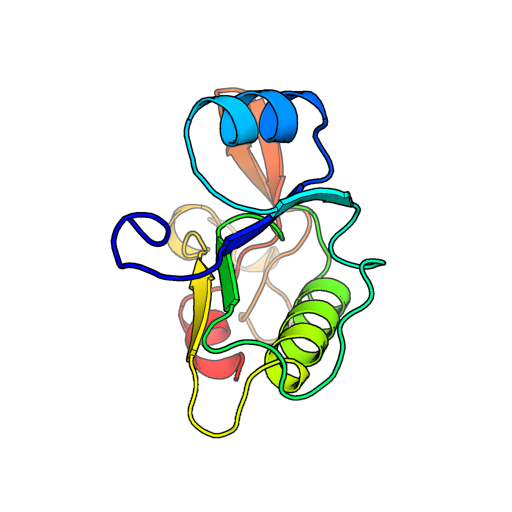407 -5.648 6.621 1.00 96.56 69 TYR A N 1
ATOM 537 C CA . TYR A 1 69 ? -1.822 -5.281 6.616 1.00 96.56 69 TYR A CA 1
ATOM 538 C C . TYR A 1 69 ? -2.766 -6.472 6.440 1.00 96.56 69 TYR A C 1
ATOM 540 O O . TYR A 1 69 ? -3.865 -6.439 6.982 1.00 96.56 69 TYR A O 1
ATOM 548 N N . ALA A 1 70 ? -2.341 -7.542 5.766 1.00 95.19 70 ALA A N 1
ATOM 549 C CA . ALA A 1 70 ? -3.107 -8.782 5.700 1.00 95.19 70 ALA A CA 1
ATOM 550 C C . ALA A 1 70 ? -3.284 -9.414 7.091 1.00 95.19 70 ALA A C 1
ATOM 552 O O . ALA A 1 70 ? -4.363 -9.902 7.400 1.00 95.19 70 ALA A O 1
ATOM 553 N N . ARG A 1 71 ? -2.273 -9.345 7.972 1.00 94.94 71 ARG A N 1
ATOM 554 C CA . ARG A 1 71 ? -2.406 -9.800 9.374 1.00 94.94 71 ARG A CA 1
ATOM 555 C C . ARG A 1 71 ? -3.295 -8.909 10.240 1.00 94.94 71 ARG A C 1
ATOM 557 O O . ARG A 1 71 ? -3.780 -9.341 11.279 1.00 94.94 71 ARG A O 1
ATOM 564 N N . ALA A 1 72 ? -3.494 -7.661 9.830 1.00 96.31 72 ALA A N 1
ATOM 565 C CA . ALA A 1 72 ? -4.394 -6.746 10.517 1.00 96.31 72 ALA A CA 1
ATOM 566 C C . ALA A 1 72 ? -5.870 -6.988 10.155 1.00 96.31 72 ALA A C 1
ATOM 568 O O . ALA A 1 72 ? -6.746 -6.371 10.758 1.00 96.31 72 ALA A O 1
ATOM 569 N N . LEU A 1 73 ? -6.155 -7.858 9.179 1.00 97.31 73 LEU A N 1
ATOM 570 C CA . LEU A 1 73 ? -7.514 -8.233 8.806 1.00 97.31 73 LEU A CA 1
ATOM 571 C C . LEU A 1 73 ? -8.095 -9.273 9.758 1.00 97.31 73 LEU A C 1
ATOM 573 O O . LEU A 1 73 ? -7.397 -10.177 10.213 1.00 97.31 73 LEU A O 1
ATOM 577 N N . GLN A 1 74 ? -9.399 -9.175 9.999 1.00 96.38 74 GLN A N 1
ATOM 578 C CA . GLN A 1 74 ? -10.153 -10.269 10.602 1.00 96.38 74 GLN A CA 1
ATOM 579 C C . GLN A 1 74 ? -10.188 -11.483 9.651 1.00 96.38 74 GLN A C 1
ATOM 581 O O . GLN A 1 74 ? -10.126 -11.320 8.426 1.00 96.38 74 GLN A O 1
ATOM 586 N N . PRO A 1 75 ? -10.295 -12.717 10.176 1.00 95.31 75 PRO A N 1
ATOM 587 C CA . PRO A 1 75 ? -10.351 -13.911 9.340 1.00 95.31 75 PRO A CA 1
ATOM 588 C C . PRO A 1 75 ? -11.488 -13.865 8.308 1.00 95.31 75 PRO A C 1
ATOM 590 O O . PRO A 1 75 ? -12.655 -13.734 8.664 1.00 95.31 75 PRO A O 1
ATOM 593 N N . GLY A 1 76 ? -11.145 -14.047 7.029 1.00 94.56 76 GLY A N 1
ATOM 594 C CA . GLY A 1 76 ? -12.107 -14.060 5.918 1.00 94.56 76 GLY A CA 1
ATOM 595 C C . GLY A 1 76 ? -12.358 -12.701 5.258 1.00 94.56 76 GLY A C 1
ATOM 596 O O . GLY A 1 76 ? -13.068 -12.653 4.256 1.00 94.56 76 GLY A O 1
ATOM 597 N N . GLU A 1 77 ? -11.752 -11.630 5.771 1.00 96.06 77 GLU A N 1
ATOM 598 C CA . GLU A 1 77 ? -11.897 -10.282 5.223 1.00 96.06 77 GLU A CA 1
ATOM 599 C C . GLU A 1 77 ? -10.932 -9.995 4.065 1.00 96.06 77 GLU A C 1
ATOM 601 O O . GLU A 1 77 ? -10.053 -10.791 3.723 1.00 96.06 77 GLU A O 1
ATOM 606 N N . ILE A 1 78 ? -11.125 -8.845 3.416 1.00 94.81 78 ILE A N 1
ATOM 607 C CA . ILE A 1 78 ? -10.541 -8.561 2.101 1.00 94.81 78 ILE A CA 1
ATOM 608 C C . ILE A 1 78 ? -9.396 -7.548 2.188 1.00 94.81 78 ILE A C 1
ATOM 610 O O . ILE A 1 78 ? -9.525 -6.470 2.772 1.00 94.81 78 ILE A O 1
ATOM 614 N N . ILE A 1 79 ? -8.301 -7.850 1.486 1.00 95.12 79 ILE A N 1
ATOM 615 C CA . ILE A 1 79 ? -7.284 -6.869 1.105 1.00 95.12 79 ILE A CA 1
ATOM 616 C C . ILE A 1 79 ? -7.415 -6.530 -0.380 1.00 95.12 79 ILE A C 1
ATOM 618 O O . ILE A 1 79 ? -7.548 -7.409 -1.230 1.00 95.12 79 ILE A O 1
ATOM 622 N N . VAL A 1 80 ? -7.369 -5.240 -0.701 1.00 95.12 80 VAL A N 1
ATOM 623 C CA . VAL A 1 80 ? -7.402 -4.740 -2.076 1.00 95.12 80 VAL A CA 1
ATOM 624 C C . VAL A 1 80 ? -6.086 -4.048 -2.384 1.00 95.12 80 VAL A C 1
ATOM 626 O O . VAL A 1 80 ? -5.763 -3.026 -1.782 1.00 95.12 80 VAL A O 1
ATOM 629 N N . LEU A 1 81 ? -5.355 -4.574 -3.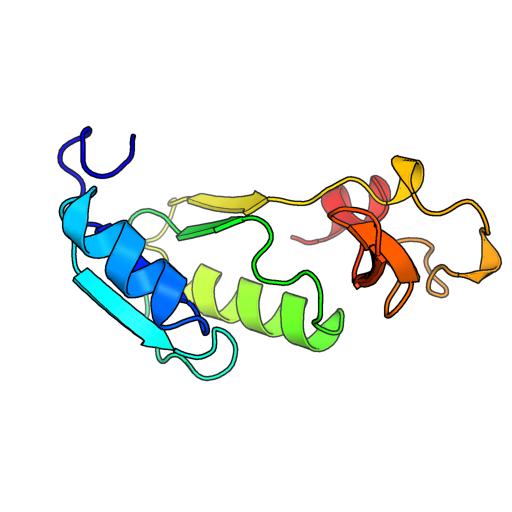367 1.00 93.81 81 LEU A N 1
ATOM 630 C CA . LEU A 1 81 ? -4.138 -3.963 -3.892 1.00 93.81 81 LEU A CA 1
ATOM 631 C C . LEU A 1 81 ? -4.424 -3.320 -5.255 1.00 93.81 81 LEU A C 1
ATOM 633 O O . LEU A 1 81 ? -4.588 -4.001 -6.265 1.00 93.81 81 LEU A O 1
ATOM 637 N N . GLY A 1 82 ? -4.497 -1.993 -5.286 1.00 91.81 82 GLY A N 1
ATOM 638 C CA . GLY A 1 82 ? -4.748 -1.222 -6.500 1.00 91.81 82 GLY A CA 1
ATOM 639 C C . GLY A 1 82 ? -3.449 -0.877 -7.215 1.00 91.81 82 GLY A C 1
ATOM 640 O O . GLY A 1 82 ? -2.638 -0.113 -6.691 1.00 91.81 82 GLY A O 1
ATOM 641 N N . GLN A 1 83 ? -3.263 -1.419 -8.419 1.00 87.06 83 GLN A N 1
ATOM 642 C CA . GLN A 1 83 ? -2.067 -1.230 -9.241 1.00 87.06 83 GLN A CA 1
ATOM 643 C C . GLN A 1 83 ? -2.406 -0.976 -10.709 1.00 87.06 83 GLN A C 1
ATOM 645 O O . GLN A 1 83 ? -3.416 -1.453 -11.224 1.00 87.06 83 GLN A O 1
ATOM 650 N N . SER A 1 84 ? -1.506 -0.280 -11.407 1.00 82.75 84 SER A N 1
ATOM 651 C CA . SER A 1 84 ? -1.519 -0.245 -12.867 1.00 82.75 84 SER A CA 1
ATOM 652 C C . SER A 1 84 ? -0.742 -1.457 -13.381 1.00 82.75 84 SER A C 1
ATOM 654 O O . SER A 1 84 ? 0.377 -1.680 -12.914 1.00 82.75 84 SER A O 1
ATOM 656 N N . PRO A 1 85 ? -1.290 -2.254 -14.312 1.00 82.94 85 PRO A N 1
ATOM 657 C CA . PRO A 1 85 ? -0.558 -3.389 -14.843 1.00 82.94 85 PRO A CA 1
ATOM 658 C C . PRO A 1 85 ? 0.702 -2.936 -15.584 1.00 82.94 85 PRO A C 1
ATOM 660 O O . PRO A 1 85 ? 0.638 -2.110 -16.498 1.00 82.94 85 PRO A O 1
ATOM 663 N N . GLY A 1 86 ? 1.847 -3.516 -15.228 1.00 85.25 86 GLY A N 1
ATOM 664 C CA . GLY A 1 86 ? 3.146 -3.128 -15.769 1.00 85.25 86 GLY A CA 1
ATOM 665 C C . GLY A 1 86 ? 3.234 -3.252 -17.287 1.00 85.25 86 GLY A C 1
ATOM 666 O O . GLY A 1 86 ? 3.873 -2.422 -17.919 1.00 85.25 86 GLY A O 1
ATOM 667 N N . TYR A 1 87 ? 2.516 -4.201 -17.897 1.00 82.56 87 TYR A N 1
ATOM 668 C CA . TYR A 1 87 ? 2.533 -4.418 -19.350 1.00 82.56 87 TYR A CA 1
ATOM 669 C C . TYR A 1 87 ? 2.007 -3.225 -20.172 1.00 82.56 87 TYR A C 1
ATOM 671 O O . TYR A 1 87 ? 2.289 -3.119 -21.367 1.00 82.56 87 TYR A O 1
ATOM 679 N N . HIS A 1 88 ? 1.253 -2.300 -19.566 1.00 85.19 88 HIS A N 1
ATOM 680 C CA . HIS A 1 88 ? 0.859 -1.066 -20.247 1.00 85.19 88 HIS A CA 1
ATOM 681 C C . HIS A 1 88 ? 2.030 -0.088 -20.402 1.00 85.19 88 HIS A C 1
ATOM 683 O O . HIS A 1 88 ? 2.121 0.601 -21.426 1.00 85.19 88 HIS A O 1
ATOM 689 N N . HIS A 1 89 ? 2.946 -0.075 -19.432 1.00 86.94 89 HIS A N 1
ATOM 690 C CA . HIS A 1 89 ? 4.001 0.931 -19.301 1.00 86.94 89 HIS A CA 1
ATOM 691 C C . HIS A 1 89 ? 5.376 0.404 -19.700 1.00 86.94 89 HIS A C 1
ATOM 693 O O . HIS A 1 89 ? 6.068 1.051 -20.481 1.00 86.94 89 HIS A O 1
ATOM 699 N N . VAL A 1 90 ? 5.748 -0.781 -19.221 1.00 91.25 90 VAL A N 1
ATOM 700 C CA . VAL A 1 90 ? 7.069 -1.376 -19.430 1.00 91.25 90 VAL A CA 1
ATOM 701 C C . VAL A 1 90 ? 7.177 -1.889 -20.861 1.00 91.25 90 VAL A C 1
ATOM 703 O O . VAL A 1 90 ? 6.435 -2.780 -21.274 1.00 91.25 90 VAL A O 1
ATOM 706 N N . LYS A 1 91 ? 8.086 -1.299 -21.644 1.00 88.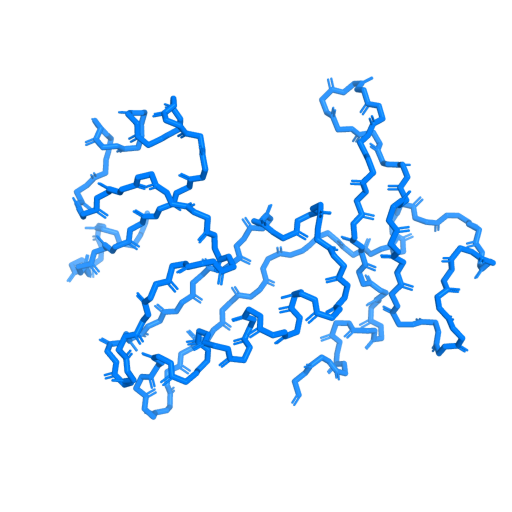31 91 LYS A N 1
ATOM 707 C CA . LYS A 1 91 ? 8.353 -1.709 -23.038 1.00 88.31 91 LYS A CA 1
ATOM 708 C C . LYS A 1 91 ? 9.571 -2.611 -23.182 1.00 88.31 91 LYS A C 1
ATOM 710 O O . LYS A 1 91 ? 9.706 -3.304 -24.185 1.00 88.31 91 LYS A O 1
ATOM 715 N N . GLU A 1 92 ? 10.449 -2.595 -22.190 1.00 90.81 92 GLU A N 1
ATOM 716 C CA . GLU A 1 92 ? 11.726 -3.293 -22.218 1.00 90.81 92 GLU A CA 1
ATOM 717 C C . GLU A 1 92 ? 11.658 -4.520 -21.313 1.00 90.81 92 GLU A C 1
ATOM 719 O O . GLU A 1 92 ? 11.611 -4.399 -20.093 1.00 90.81 92 GLU A O 1
ATOM 724 N N . GLU A 1 93 ? 11.692 -5.716 -21.902 1.00 88.12 93 GLU A N 1
ATOM 725 C CA . GLU A 1 93 ? 11.685 -6.976 -21.141 1.00 88.12 93 GLU A CA 1
ATOM 726 C C . GLU A 1 93 ? 12.855 -7.073 -20.148 1.00 88.12 93 GLU A C 1
ATOM 728 O O . GLU A 1 93 ? 12.736 -7.722 -19.114 1.00 88.12 93 GLU A O 1
ATOM 733 N N . SER A 1 94 ? 13.979 -6.412 -20.440 1.00 92.75 94 SER A N 1
ATOM 734 C CA . SER A 1 94 ? 15.155 -6.358 -19.565 1.00 92.75 94 SER A CA 1
ATOM 735 C C . SER A 1 94 ? 14.954 -5.540 -18.291 1.00 92.75 94 SER A C 1
ATOM 737 O O . SER A 1 94 ? 15.782 -5.651 -17.393 1.00 92.75 94 SER A O 1
ATOM 739 N N . ALA A 1 95 ? 13.904 -4.715 -18.211 1.00 94.44 95 ALA A N 1
ATOM 740 C CA . ALA A 1 95 ? 13.588 -3.960 -17.001 1.00 94.44 95 ALA A CA 1
ATOM 741 C C . ALA A 1 95 ? 13.017 -4.860 -15.897 1.00 94.44 95 ALA A C 1
ATOM 743 O O . ALA A 1 95 ? 13.109 -4.521 -14.719 1.00 94.44 95 ALA A O 1
ATOM 744 N N . TYR A 1 96 ? 12.414 -5.991 -16.274 1.00 95.38 96 TYR A N 1
ATOM 745 C CA . TYR A 1 96 ? 11.838 -6.930 -15.325 1.00 95.38 96 TYR A CA 1
ATOM 746 C C . TYR A 1 96 ? 12.894 -7.667 -14.507 1.00 95.38 96 TYR A C 1
ATOM 748 O O . TYR A 1 96 ? 14.013 -7.930 -14.953 1.00 95.38 96 TYR A O 1
ATOM 756 N N . ASP A 1 97 ? 12.482 -8.075 -13.311 1.00 95.94 97 ASP A N 1
ATOM 757 C CA . ASP A 1 97 ? 13.211 -9.035 -12.504 1.00 95.94 97 ASP A CA 1
ATOM 758 C C . ASP A 1 97 ? 13.417 -10.367 -13.261 1.00 95.94 97 ASP A C 1
ATOM 760 O O . ASP A 1 97 ? 12.813 -10.653 -14.302 1.00 95.94 97 ASP A O 1
ATOM 764 N N . LYS A 1 98 ? 14.257 -11.244 -12.705 1.00 95.19 98 LYS A N 1
ATOM 765 C CA . LYS A 1 98 ? 14.609 -12.530 -13.333 1.00 95.19 98 LYS A CA 1
ATOM 766 C C . LYS A 1 98 ? 13.399 -13.426 -13.618 1.00 95.19 98 LYS A C 1
ATOM 768 O O . LYS A 1 98 ? 13.473 -14.267 -14.512 1.00 95.19 98 LYS A O 1
ATOM 773 N N . THR A 1 99 ? 12.317 -13.274 -12.859 1.00 94.44 99 THR A N 1
ATOM 774 C CA . THR A 1 99 ? 11.084 -14.060 -12.993 1.00 94.44 99 THR A CA 1
ATOM 775 C C . THR A 1 99 ? 10.033 -13.402 -13.888 1.00 94.44 99 THR A C 1
ATOM 777 O O . THR A 1 99 ? 9.020 -14.035 -14.193 1.00 94.44 99 THR A O 1
ATOM 780 N N . ARG A 1 100 ? 10.279 -12.173 -14.361 1.00 93.62 100 ARG A N 1
ATOM 781 C CA . ARG A 1 100 ? 9.340 -11.369 -15.158 1.00 93.62 100 ARG A CA 1
ATOM 782 C C . ARG A 1 100 ? 8.023 -11.054 -14.448 1.00 93.62 100 ARG A C 1
ATOM 784 O O . ARG A 1 100 ? 6.963 -10.942 -15.073 1.00 93.62 100 ARG A O 1
ATOM 791 N N . THR A 1 101 ? 8.072 -10.923 -13.131 1.00 94.62 101 THR A N 1
ATOM 792 C CA . THR A 1 101 ? 6.911 -10.643 -12.283 1.00 94.62 101 THR A CA 1
ATOM 793 C C . THR A 1 101 ? 6.829 -9.177 -11.886 1.00 94.62 101 THR A C 1
ATOM 795 O O . THR A 1 101 ? 5.719 -8.653 -11.803 1.00 94.62 101 THR A O 1
ATOM 798 N N . TYR A 1 102 ? 7.950 -8.469 -11.741 1.00 95.62 102 TYR A N 1
ATOM 799 C CA . TYR A 1 102 ? 7.924 -7.053 -11.369 1.00 95.62 102 TYR A CA 1
ATOM 800 C C . TYR A 1 102 ? 9.081 -6.237 -11.954 1.00 95.62 102 TYR A C 1
ATOM 802 O O . TYR A 1 102 ? 10.079 -6.785 -12.419 1.00 95.62 102 TYR A O 1
ATOM 810 N N . VAL A 1 103 ? 8.920 -4.915 -11.931 1.00 95.69 103 VAL A N 1
ATOM 811 C CA . VAL A 1 103 ? 9.968 -3.910 -12.157 1.00 95.69 103 VAL A CA 1
ATOM 812 C C . VAL A 1 103 ? 10.012 -2.966 -10.962 1.00 95.69 103 VAL A C 1
ATOM 814 O O . VAL A 1 103 ? 8.982 -2.700 -10.339 1.00 95.69 103 VAL A O 1
ATOM 817 N N . GLU A 1 104 ? 11.190 -2.433 -10.678 1.00 95.19 104 GLU A N 1
ATOM 818 C CA . GLU A 1 104 ? 11.412 -1.352 -9.717 1.00 95.19 104 GLU A CA 1
ATOM 819 C C . GLU A 1 104 ? 12.020 -0.155 -10.447 1.00 95.19 104 GLU A C 1
ATOM 821 O O . GLU A 1 104 ? 12.636 -0.319 -11.503 1.00 95.19 104 GLU A O 1
ATOM 826 N N . ASP A 1 105 ? 11.821 1.043 -9.895 1.00 93.69 105 ASP A N 1
ATOM 827 C CA . ASP A 1 105 ? 12.401 2.294 -10.395 1.00 93.69 105 ASP A CA 1
ATOM 828 C C . ASP A 1 105 ? 12.169 2.564 -11.894 1.00 93.69 105 ASP A C 1
ATOM 830 O O . ASP A 1 105 ? 12.935 3.274 -12.550 1.00 93.69 105 ASP A O 1
ATOM 834 N N . TYR A 1 106 ? 11.085 2.021 -12.460 1.00 93.50 106 TYR A N 1
ATOM 835 C CA . TYR A 1 106 ? 10.771 2.209 -13.870 1.00 93.50 106 TYR A CA 1
ATOM 836 C C . TYR A 1 106 ? 10.075 3.552 -14.069 1.00 93.50 106 TYR A C 1
ATOM 838 O O . TYR A 1 106 ? 9.010 3.798 -13.502 1.00 93.50 106 TYR A O 1
ATOM 846 N N . ASN A 1 107 ? 10.661 4.428 -14.885 1.00 92.75 107 ASN A N 1
ATOM 847 C CA . ASN A 1 107 ? 10.097 5.750 -15.138 1.00 92.75 107 ASN A CA 1
ATOM 848 C C . ASN A 1 107 ? 8.811 5.652 -15.966 1.00 92.75 107 ASN A C 1
ATOM 850 O O . ASN A 1 107 ? 8.845 5.352 -17.160 1.00 92.75 107 ASN A O 1
ATOM 854 N N . VAL A 1 108 ? 7.681 5.968 -15.337 1.00 89.88 108 VAL A N 1
ATOM 855 C CA . VAL A 1 108 ? 6.371 6.071 -15.991 1.00 89.88 108 VAL A CA 1
ATOM 856 C C . VAL A 1 108 ? 5.947 7.539 -16.048 1.00 89.88 108 VAL A C 1
ATOM 858 O O . VAL A 1 108 ? 6.154 8.259 -15.069 1.00 89.88 108 VAL A O 1
ATOM 861 N N . PRO A 1 109 ? 5.318 8.010 -17.143 1.00 87.88 109 PRO A N 1
ATOM 862 C CA . PRO A 1 109 ? 4.704 9.333 -17.172 1.00 87.88 109 PRO A CA 1
ATOM 863 C C . PRO A 1 109 ? 3.597 9.458 -16.113 1.00 87.88 109 PRO A C 1
ATOM 865 O O . PRO A 1 109 ? 2.544 8.828 -16.220 1.00 87.88 109 PRO A O 1
ATOM 868 N N . PHE A 1 110 ? 3.814 10.304 -15.109 1.00 82.88 110 PHE A N 1
ATOM 869 C CA . PHE A 1 110 ? 2.875 10.593 -14.033 1.00 82.88 110 PHE A CA 1
ATOM 870 C C . PHE A 1 110 ? 2.673 12.107 -13.922 1.00 82.88 110 PHE A C 1
ATOM 872 O O . PHE A 1 110 ? 3.576 12.855 -13.565 1.00 82.88 110 PHE A O 1
ATOM 879 N N . VAL A 1 111 ? 1.473 12.581 -14.276 1.00 85.25 111 VAL A N 1
ATOM 880 C CA . VAL A 1 111 ? 1.137 14.024 -14.326 1.00 85.25 111 VAL A CA 1
ATOM 881 C C . VAL A 1 111 ? 2.099 14.822 -15.231 1.00 85.25 111 VAL A C 1
ATOM 883 O O . VAL A 1 111 ? 2.420 15.975 -14.978 1.00 85.25 111 VAL A O 1
ATOM 886 N N . GLY A 1 112 ? 2.545 14.203 -16.327 1.00 86.19 112 GLY A N 1
ATOM 887 C CA . GLY A 1 112 ? 3.424 14.834 -17.318 1.00 86.19 112 GLY A CA 1
ATOM 888 C C . GLY A 1 112 ? 4.920 14.727 -17.020 1.00 86.19 112 GLY A C 1
ATOM 889 O O . GLY A 1 112 ? 5.709 15.011 -17.913 1.00 86.19 112 GLY A O 1
ATOM 890 N N . GLU A 1 113 ? 5.306 14.247 -15.837 1.00 88.69 113 GLU A N 1
ATOM 891 C CA . GLU A 1 113 ? 6.706 14.067 -15.440 1.00 88.69 113 GLU A CA 1
ATOM 892 C C . GLU A 1 113 ? 7.043 12.577 -15.265 1.00 88.69 113 GLU A C 1
ATOM 894 O O . GLU A 1 113 ? 6.167 11.787 -14.902 1.00 88.69 113 GLU A O 1
ATOM 899 N N . PRO A 1 114 ? 8.287 12.146 -15.530 1.00 90.44 114 PRO A N 1
ATOM 900 C CA . PRO A 1 114 ? 8.709 10.786 -15.230 1.00 90.44 114 PRO A CA 1
ATOM 901 C C . PRO A 1 114 ? 8.777 10.576 -13.713 1.00 90.44 114 PRO A C 1
ATOM 903 O O . PRO A 1 114 ? 9.443 11.326 -13.000 1.00 90.44 114 PRO A O 1
ATOM 906 N N . LEU A 1 115 ? 8.113 9.528 -13.228 1.00 90.81 115 LEU A N 1
ATOM 907 C CA . LEU A 1 115 ? 8.195 9.081 -11.841 1.00 90.81 115 LEU A CA 1
ATOM 908 C C . LEU A 1 115 ? 8.734 7.641 -11.811 1.00 90.81 115 LEU A C 1
ATOM 910 O O . LEU A 1 115 ? 8.193 6.805 -12.542 1.00 90.81 115 LEU A O 1
ATOM 914 N N . PRO A 1 116 ? 9.762 7.329 -10.996 1.00 92.50 116 PRO A N 1
ATOM 915 C CA . PRO A 1 116 ? 10.228 5.960 -10.813 1.00 92.50 116 PRO A CA 1
ATOM 916 C C . PRO A 1 116 ? 9.172 5.178 -10.037 1.00 92.50 116 PRO A C 1
ATOM 918 O O . PRO A 1 116 ? 8.824 5.544 -8.912 1.00 92.50 116 PRO A O 1
ATOM 921 N N . ILE A 1 117 ? 8.626 4.137 -10.664 1.00 92.62 117 ILE A N 1
ATOM 922 C CA . ILE A 1 117 ? 7.498 3.379 -10.135 1.00 92.62 117 ILE A CA 1
ATOM 923 C C . ILE A 1 117 ? 7.794 1.874 -10.126 1.00 92.62 117 ILE A C 1
ATOM 925 O O . ILE A 1 117 ? 8.308 1.305 -11.090 1.00 92.62 117 ILE A O 1
ATOM 929 N N . PHE A 1 118 ? 7.385 1.222 -9.044 1.00 94.62 118 PHE A N 1
ATOM 930 C CA . PHE A 1 118 ? 7.184 -0.210 -8.927 1.00 94.62 118 PHE A CA 1
ATOM 931 C C . PHE A 1 118 ? 5.916 -0.653 -9.656 1.00 94.62 118 PHE A C 1
ATOM 933 O O . PHE A 1 118 ? 4.806 -0.185 -9.374 1.00 94.62 118 PHE A O 1
ATOM 940 N N . LEU A 1 119 ? 6.066 -1.613 -10.567 1.00 94.50 119 LEU A N 1
ATOM 941 C CA . LEU A 1 119 ? 4.949 -2.205 -11.298 1.00 94.50 119 LEU A CA 1
ATOM 942 C C . LEU A 1 119 ? 5.079 -3.721 -11.305 1.00 94.50 119 LEU A C 1
ATOM 944 O O . LEU A 1 119 ? 6.155 -4.265 -11.545 1.00 94.50 119 LEU A O 1
ATOM 948 N N . MET A 1 120 ? 3.952 -4.406 -11.166 1.00 94.69 120 MET A N 1
ATOM 949 C CA . MET A 1 120 ? 3.879 -5.841 -11.414 1.00 94.69 120 MET A CA 1
ATOM 950 C C . MET A 1 120 ? 3.410 -6.133 -12.837 1.00 94.69 120 MET A C 1
ATOM 952 O O . MET A 1 120 ? 2.521 -5.463 -13.371 1.00 94.69 120 MET A O 1
ATOM 956 N N . SER A 1 121 ? 3.978 -7.165 -13.462 1.00 94.12 121 SER A N 1
ATOM 957 C CA . SER A 1 121 ? 3.387 -7.767 -14.657 1.00 94.12 121 SER A CA 1
ATOM 958 C C . SER A 1 121 ? 2.038 -8.408 -14.307 1.00 94.12 121 SER A C 1
ATOM 960 O O . SER A 1 121 ? 1.723 -8.615 -13.136 1.00 94.12 121 SER A O 1
ATOM 962 N N . ALA A 1 122 ? 1.237 -8.768 -15.316 1.00 91.12 122 ALA A N 1
ATOM 963 C CA . ALA A 1 122 ? -0.004 -9.505 -15.064 1.00 91.12 122 ALA A CA 1
ATOM 964 C C . ALA A 1 122 ? 0.272 -10.793 -14.269 1.00 91.12 122 ALA A C 1
ATOM 966 O O . ALA A 1 122 ? -0.441 -11.095 -13.322 1.00 91.12 122 ALA A O 1
ATOM 967 N N . LYS A 1 123 ? 1.353 -11.508 -14.609 1.00 91.94 123 LYS A N 1
ATOM 968 C CA . LYS A 1 123 ? 1.801 -12.689 -13.866 1.00 91.94 123 LYS A CA 1
ATOM 969 C C . LYS A 1 123 ? 2.169 -12.344 -12.421 1.00 91.94 123 LYS A C 1
ATOM 971 O O . LYS A 1 123 ? 1.714 -13.030 -11.519 1.00 91.94 123 LYS A O 1
ATOM 976 N N . GLY A 1 124 ? 2.943 -11.280 -12.201 1.00 93.25 124 GLY A N 1
ATOM 977 C CA . GLY A 1 124 ? 3.316 -10.863 -10.848 1.00 93.25 124 GLY A CA 1
ATOM 978 C C . GLY A 1 124 ? 2.115 -10.522 -9.973 1.00 93.25 124 GLY A C 1
ATOM 979 O O . GLY A 1 124 ? 2.107 -10.889 -8.810 1.00 93.25 124 GLY A O 1
ATOM 980 N N . GLN A 1 125 ? 1.074 -9.903 -10.538 1.00 91.50 125 GLN A N 1
ATOM 981 C CA . GLN A 1 125 ? -0.173 -9.631 -9.813 1.00 91.50 125 GLN A CA 1
ATOM 982 C C . GLN A 1 125 ? -0.910 -10.915 -9.411 1.00 91.50 125 GLN A C 1
ATOM 984 O O . GLN A 1 125 ? -1.455 -10.977 -8.313 1.00 91.50 125 GLN A O 1
ATOM 989 N N . TRP A 1 126 ? -0.929 -11.926 -10.285 1.00 89.75 126 TRP A N 1
ATOM 990 C CA . TRP A 1 126 ? -1.556 -13.220 -9.997 1.00 89.75 126 TRP A CA 1
ATOM 991 C C . TRP A 1 126 ? -0.801 -14.028 -8.943 1.00 89.75 126 TRP A C 1
ATOM 993 O O . TRP A 1 126 ? -1.438 -14.698 -8.138 1.00 89.75 126 TRP A O 1
ATOM 1003 N N . ASP A 1 127 ? 0.528 -13.954 -8.946 1.00 91.12 127 ASP A N 1
ATOM 1004 C CA . ASP A 1 127 ? 1.388 -14.756 -8.073 1.00 91.12 127 ASP A CA 1
ATOM 1005 C C . ASP A 1 127 ? 1.718 -14.060 -6.733 1.00 91.12 127 ASP A C 1
ATOM 1007 O O . ASP A 1 127 ? 2.527 -14.574 -5.964 1.00 91.12 127 ASP A O 1
ATOM 1011 N N . PHE A 1 128 ? 1.170 -12.866 -6.472 1.00 88.12 128 PHE A N 1
ATOM 1012 C CA . PHE A 1 128 ? 1.578 -12.030 -5.333 1.00 88.12 128 PHE A CA 1
ATOM 1013 C C . PHE A 1 128 ? 1.075 -12.527 -3.965 1.00 88.12 128 PHE A C 1
ATOM 1015 O O . PHE A 1 128 ? 1.660 -12.174 -2.941 1.00 88.12 128 PHE A O 1
ATOM 1022 N N . PHE A 1 129 ? -0.009 -13.305 -3.946 1.00 80.56 129 PHE A N 1
ATOM 1023 C CA . PHE A 1 129 ? -0.644 -13.871 -2.748 1.00 80.56 129 PHE A CA 1
ATOM 1024 C C . PHE A 1 129 ? -0.535 -15.397 -2.760 1.00 80.56 129 PHE A C 1
ATOM 1026 O O . PHE A 1 129 ? -0.394 -15.976 -1.659 1.00 80.56 129 PHE A O 1
#

Mean predicted aligned error: 3.67 Å

Nearest PDB structures (foldseek):
  2p8j-assembly1_B  TM=6.778E-01  e=1.146E-04  Clostridium acetobutylicum
  1ve3-assembly1_A-3  TM=7.082E-01  e=1.808E-04  Pyrococcus horikoshii
  2p8j-assembly1_A  TM=7.129E-01  e=9.212E-04  Clostridium acetobutylicum
  7bgg-assembly1_A  TM=6.660E-01  e=3.618E-03  Mycobacterium tuberculosis H37Rv
  7ndm-assembly1_A  TM=5.730E-01  e=1.886E-03  Mycobacterium tuberculosis H37Rv

Sequence (129 aa):
MLSQADLDVVSFDISLKMMQLAQIRVEGSFSVADMAEYEVEEEKFAGVFMIFTHLQMSYAAVHAAVYKYARALQPGEIIVLGQSPGYHHVKEESAYDKTRTYVEDYNVPFVGEPLPIFLMSAKGQWDFF

Secondary structure (DSSP, 8-state):
--GGGT---EEEES-HHHHHHHHTTS-SEEEE--TTT----TT-EEEEEEESTTTTS-HHHHHHHHHHHHHTEEEEEEEEEE---HHHH---GGGS-TTSSEEEEEEEEETTEEEEEEEE-HHHHHT--